Protein AF-A0A2G9WWH2-F1 (afdb_monomer)

Solvent-accessible surface area (backbone atoms only — not comparable to full-atom values): 6604 Å² total; per-residue (Å²): 138,90,83,90,84,80,81,87,82,83,78,78,79,76,80,72,78,80,68,76,80,71,72,71,72,76,66,83,62,78,69,67,94,68,68,37,74,60,49,76,66,73,70,28,39,71,22,22,38,28,39,39,28,33,24,24,72,79,40,93,88,70,85,38,71,47,78,50,78,51,71,35,26,24,94,40,67,68,59,30,50,50,44,46,53,51,50,51,65,66,20,64,74,38,70,84,39,77,46,70,42,61,50,72,114

Sequence (105 aa):
MRMAMGLGLTIALSLGAALPAAAASAAFIARPTEPLACPEGAAGGNLWQGYFHGRKEVDLGWMKYEDTAERHCFRTEQLCRNWLYNMQSEYSENAWSAVCTPPGG

Organism: NCBI:txid2023338

Mean predicted aligned error: 14.51 Å

Foldseek 3Di:
DDDDDDDDDPPPPPPPDPDPPPPPPLPLDPQPPDFADQDDDLSNLQWKKWWWWAKDAPDPPPPRIDIDTDIGTHRDPVNNVSNLVNRCVRRVPDIPDTDIDHRND

Radius of gyration: 25.18 Å; Cα contacts (8 Å, |Δi|>4): 148; chains: 1; bounding box: 85×44×46 Å

Structure (mmCIF, N/CA/C/O backbone):
data_AF-A0A2G9WWH2-F1
#
_entry.id   AF-A0A2G9WWH2-F1
#
loop_
_atom_site.group_PDB
_atom_site.id
_atom_site.type_symbol
_atom_site.label_atom_id
_atom_site.label_alt_id
_atom_site.label_comp_id
_atom_site.label_asym_id
_atom_site.label_entity_id
_atom_site.label_seq_id
_atom_site.pdbx_PDB_ins_code
_atom_site.Cartn_x
_atom_site.Cartn_y
_atom_site.Cartn_z
_atom_site.occupancy
_atom_site.B_iso_or_equiv
_atom_site.auth_seq_id
_atom_site.auth_comp_id
_atom_site.auth_asym_id
_atom_site.auth_atom_id
_atom_site.pdbx_PDB_model_num
ATOM 1 N N . MET A 1 1 ? -72.533 -30.546 -26.360 1.00 40.22 1 MET A N 1
ATOM 2 C CA . MET A 1 1 ? -71.539 -31.408 -25.684 1.00 40.22 1 MET A CA 1
ATOM 3 C C . MET A 1 1 ? -70.261 -30.597 -25.534 1.00 40.22 1 MET A C 1
ATOM 5 O O . MET A 1 1 ? -69.782 -30.076 -26.530 1.00 40.22 1 MET A O 1
ATOM 9 N N . ARG A 1 2 ? -69.796 -30.378 -24.299 1.00 44.69 2 ARG A N 1
ATOM 10 C CA . ARG A 1 2 ? -68.548 -29.668 -23.980 1.00 44.69 2 ARG A CA 1
ATOM 11 C C . ARG A 1 2 ? -67.485 -30.716 -23.659 1.00 44.69 2 ARG A C 1
ATOM 13 O O . ARG A 1 2 ? -67.726 -31.529 -22.774 1.00 44.69 2 ARG A O 1
ATOM 20 N N . MET A 1 3 ? -66.331 -30.660 -24.314 1.00 35.12 3 MET A N 1
ATOM 21 C CA . MET A 1 3 ? -65.091 -31.237 -23.795 1.00 35.12 3 MET A CA 1
ATOM 22 C C . MET A 1 3 ? -63.959 -30.246 -24.047 1.00 35.12 3 MET A C 1
ATOM 24 O O . MET A 1 3 ? -63.709 -29.836 -25.176 1.00 35.12 3 MET A O 1
ATOM 28 N N . ALA A 1 4 ? -63.359 -29.816 -22.943 1.00 51.00 4 ALA A N 1
ATOM 29 C CA . ALA A 1 4 ? -62.176 -28.983 -22.873 1.00 51.00 4 ALA A CA 1
ATOM 30 C C . ALA A 1 4 ? -60.934 -29.881 -22.837 1.00 51.00 4 ALA A C 1
ATOM 32 O O . ALA A 1 4 ? -60.933 -30.864 -22.106 1.00 51.00 4 ALA A O 1
ATOM 33 N N . MET A 1 5 ? -59.894 -29.509 -23.577 1.00 50.56 5 MET A N 1
ATOM 34 C CA . MET A 1 5 ? -58.500 -29.964 -23.473 1.00 50.56 5 MET A CA 1
ATOM 35 C C . MET A 1 5 ? -57.701 -28.973 -24.338 1.00 50.56 5 MET A C 1
ATOM 37 O O . MET A 1 5 ? -58.078 -28.739 -25.476 1.00 50.56 5 MET A O 1
ATOM 41 N N . GLY A 1 6 ? -56.642 -28.305 -23.906 1.00 48.72 6 GLY A N 1
ATOM 42 C CA . GLY A 1 6 ? -55.940 -28.319 -22.641 1.00 48.72 6 GLY A CA 1
ATOM 43 C C . GLY A 1 6 ? -54.732 -27.382 -22.728 1.00 48.72 6 GLY A C 1
ATOM 44 O O . GLY A 1 6 ? -54.348 -26.939 -23.806 1.00 48.72 6 GLY A O 1
ATOM 45 N N . LEU A 1 7 ? -54.147 -27.163 -21.552 1.00 47.97 7 LEU A N 1
ATOM 46 C CA . LEU A 1 7 ? -52.741 -26.845 -21.305 1.00 47.97 7 LEU A CA 1
ATOM 47 C C . LEU A 1 7 ? -52.227 -25.477 -21.765 1.00 47.97 7 LEU A C 1
ATOM 49 O O . LEU A 1 7 ? -51.707 -25.278 -22.858 1.00 47.97 7 LEU A O 1
ATOM 53 N N . GLY A 1 8 ? -52.298 -24.559 -20.799 1.00 49.66 8 GLY A N 1
ATOM 54 C CA . GLY A 1 8 ? -51.485 -23.362 -20.750 1.00 49.66 8 GLY A CA 1
ATOM 55 C C . GLY A 1 8 ? -50.004 -23.697 -20.585 1.00 49.66 8 GLY A C 1
ATOM 56 O O . GLY A 1 8 ? -49.619 -24.573 -19.812 1.00 49.66 8 GLY A O 1
ATOM 57 N N . LEU A 1 9 ? -49.187 -22.936 -21.300 1.00 46.53 9 LEU A N 1
ATOM 58 C CA . LEU A 1 9 ? -47.753 -22.849 -21.104 1.00 46.53 9 LEU A CA 1
ATOM 59 C C . LEU A 1 9 ? -47.472 -21.425 -20.613 1.00 46.53 9 LEU A C 1
ATOM 61 O O . LEU A 1 9 ? -47.210 -20.512 -21.391 1.00 46.53 9 LEU A O 1
ATOM 65 N N . THR A 1 10 ? -47.627 -21.204 -19.309 1.00 54.59 10 THR A N 1
ATOM 66 C CA . THR A 1 10 ? -47.201 -19.959 -18.667 1.00 54.59 10 THR A CA 1
ATOM 67 C C . THR A 1 10 ? -45.681 -19.964 -18.604 1.00 54.59 10 THR A C 1
ATOM 69 O O . THR A 1 10 ? -45.088 -20.552 -17.701 1.00 54.59 10 THR A O 1
ATOM 72 N N . ILE A 1 11 ? -45.047 -19.329 -19.587 1.00 59.03 11 ILE A N 1
ATOM 73 C CA . ILE A 1 11 ? -43.622 -19.013 -19.547 1.00 59.03 11 ILE A CA 1
ATOM 74 C C . ILE A 1 11 ? -43.461 -17.914 -18.493 1.00 59.03 11 ILE A C 1
ATOM 76 O O . ILE A 1 11 ? -43.692 -16.735 -18.755 1.00 59.03 11 ILE A O 1
ATOM 80 N N . ALA A 1 12 ? -43.123 -18.313 -17.269 1.00 52.28 12 ALA A N 1
ATOM 81 C CA . ALA A 1 12 ? -42.676 -17.393 -16.240 1.00 52.28 12 ALA A CA 1
ATOM 82 C C . ALA A 1 12 ? -41.307 -16.843 -16.667 1.00 52.28 12 ALA A C 1
ATOM 84 O O . ALA A 1 12 ? -40.279 -17.487 -16.469 1.00 52.28 12 ALA A O 1
ATOM 85 N N . LEU A 1 13 ? -41.297 -15.658 -17.287 1.00 51.03 13 LEU A N 1
ATOM 86 C CA . LEU A 1 13 ? -40.097 -14.833 -17.388 1.00 51.03 13 LEU A CA 1
ATOM 87 C C . LEU A 1 13 ? -39.705 -14.438 -15.960 1.00 51.03 13 LEU A C 1
ATOM 89 O O . LEU A 1 13 ? -40.183 -13.448 -15.412 1.00 51.03 13 LEU A O 1
ATOM 93 N N . SER A 1 14 ? -38.843 -15.230 -15.337 1.00 55.44 14 SER A N 1
ATOM 94 C CA . SER A 1 14 ? -38.057 -14.781 -14.199 1.00 55.44 14 SER A CA 1
ATOM 95 C C . SER A 1 14 ? -37.132 -13.672 -14.698 1.00 55.44 14 SER A C 1
ATOM 97 O O . SER A 1 14 ? -36.092 -13.951 -15.297 1.00 55.44 14 SER A O 1
ATOM 99 N N . LEU A 1 15 ? -37.539 -12.416 -14.486 1.00 54.72 15 LEU A N 1
ATOM 100 C CA . LEU A 1 15 ? -36.667 -11.248 -14.564 1.00 54.72 15 LEU A CA 1
ATOM 101 C C . LEU A 1 15 ? -35.581 -11.404 -13.490 1.00 54.72 15 LEU A C 1
ATOM 103 O O . LEU A 1 15 ? -35.692 -10.890 -12.379 1.00 54.72 15 LEU A O 1
ATOM 107 N N . GLY A 1 16 ? -34.538 -12.167 -13.815 1.00 49.91 16 GLY A N 1
ATOM 108 C CA . GLY A 1 16 ? -33.279 -12.128 -13.096 1.00 49.91 16 GLY A CA 1
ATOM 109 C C . GLY A 1 16 ? -32.723 -10.726 -13.264 1.00 49.91 16 GLY A C 1
ATOM 110 O O . GLY A 1 16 ? -32.351 -10.335 -14.368 1.00 49.91 16 GLY A O 1
ATOM 111 N N . ALA A 1 17 ? -32.758 -9.956 -12.180 1.00 51.25 17 ALA A N 1
ATOM 112 C CA . ALA A 1 17 ? -32.184 -8.631 -12.095 1.00 51.25 17 ALA A CA 1
ATOM 113 C C . ALA A 1 17 ? -30.737 -8.675 -12.599 1.00 51.25 17 ALA A C 1
ATOM 115 O O . ALA A 1 17 ? -29.831 -9.124 -11.897 1.00 51.25 17 ALA A O 1
ATOM 116 N N . ALA A 1 18 ? -30.522 -8.201 -13.825 1.00 52.84 18 ALA A N 1
ATOM 117 C CA . ALA A 1 18 ? -29.216 -7.760 -14.262 1.00 52.84 18 ALA A CA 1
ATOM 118 C C . ALA A 1 18 ? -28.913 -6.501 -13.449 1.00 52.84 18 ALA A C 1
ATOM 120 O O . ALA A 1 18 ? -29.244 -5.385 -13.846 1.00 52.84 18 ALA A O 1
ATOM 121 N N . LEU A 1 19 ? -28.365 -6.699 -12.249 1.00 48.41 19 LEU A N 1
ATOM 122 C CA . LEU A 1 19 ? -27.660 -5.645 -11.542 1.00 48.41 19 LEU A CA 1
ATOM 123 C C . LEU A 1 19 ? -26.656 -5.077 -12.548 1.00 48.41 19 LEU A C 1
ATOM 125 O O . LEU A 1 19 ? -25.840 -5.846 -13.071 1.00 48.41 19 LEU A O 1
ATOM 129 N N . PRO A 1 20 ? -26.692 -3.770 -12.851 1.00 44.22 20 PRO A N 1
ATOM 130 C CA . PRO A 1 20 ? -25.547 -3.169 -13.480 1.00 44.22 20 PRO A CA 1
ATOM 131 C C . PRO A 1 20 ? -24.416 -3.391 -12.483 1.00 44.22 20 PRO A C 1
ATOM 133 O O . PRO A 1 20 ? -24.455 -2.881 -11.361 1.00 44.22 20 PRO A O 1
ATOM 136 N N . ALA A 1 21 ? -23.424 -4.184 -12.881 1.00 50.62 21 ALA A N 1
ATOM 137 C CA . ALA A 1 21 ? -22.087 -4.017 -12.363 1.00 50.62 21 ALA A CA 1
ATOM 138 C C . ALA A 1 21 ? -21.720 -2.579 -12.727 1.00 50.62 21 ALA A C 1
ATOM 140 O O . ALA A 1 21 ? -21.229 -2.303 -13.821 1.00 50.62 21 ALA A O 1
ATOM 141 N N . ALA A 1 22 ? -22.088 -1.645 -11.849 1.00 44.59 22 ALA A N 1
ATOM 142 C CA . ALA A 1 22 ? -21.531 -0.321 -11.830 1.00 44.59 22 ALA A CA 1
ATOM 143 C C . ALA A 1 22 ? -20.046 -0.578 -11.639 1.00 44.59 22 ALA A C 1
ATOM 145 O O . ALA A 1 22 ? -19.579 -0.840 -10.531 1.00 44.59 22 ALA A O 1
ATOM 146 N N . ALA A 1 23 ? -19.337 -0.623 -12.764 1.00 45.84 23 ALA A N 1
ATOM 147 C CA . ALA A 1 23 ? -17.923 -0.392 -12.805 1.00 45.84 23 ALA A CA 1
ATOM 148 C C . ALA A 1 23 ? -17.756 0.897 -12.016 1.00 45.84 23 ALA A C 1
ATOM 150 O O . ALA A 1 23 ? -18.118 1.978 -12.485 1.00 45.84 23 ALA A O 1
ATOM 151 N N . ALA A 1 24 ? -17.330 0.754 -10.764 1.00 45.53 24 ALA A N 1
ATOM 152 C CA . ALA A 1 24 ? -16.764 1.841 -10.019 1.00 45.53 24 ALA A CA 1
ATOM 153 C C . ALA A 1 24 ? -15.562 2.240 -10.864 1.00 45.53 24 ALA A C 1
ATOM 155 O O . ALA A 1 24 ? -14.485 1.662 -10.750 1.00 45.53 24 ALA A O 1
ATOM 156 N N . SER A 1 25 ? -15.785 3.164 -11.801 1.00 42.16 25 SER A N 1
ATOM 157 C CA . SER A 1 25 ? -14.749 4.043 -12.294 1.00 42.16 25 SER A CA 1
ATOM 158 C C . SER A 1 25 ? -14.050 4.483 -11.027 1.00 42.16 25 SER A C 1
ATOM 160 O O . SER A 1 25 ? -14.687 5.143 -10.199 1.00 42.16 25 SER A O 1
ATOM 162 N N . ALA A 1 26 ? -12.841 3.966 -10.813 1.00 50.50 26 ALA A N 1
ATOM 163 C CA . ALA A 1 26 ? -12.016 4.266 -9.667 1.00 50.50 26 ALA A CA 1
ATOM 164 C C . ALA A 1 26 ? -11.757 5.767 -9.739 1.00 50.50 26 ALA A C 1
ATOM 166 O O . ALA A 1 26 ? -10.800 6.226 -10.354 1.00 50.50 26 ALA A O 1
ATOM 167 N N . ALA A 1 27 ? -12.708 6.543 -9.215 1.00 43.69 27 ALA A N 1
ATOM 168 C CA . ALA A 1 27 ? -12.546 7.949 -8.962 1.00 43.69 27 ALA A CA 1
ATOM 169 C C . ALA A 1 27 ? -11.257 7.997 -8.172 1.00 43.69 27 ALA A C 1
ATOM 171 O O . ALA A 1 27 ? -11.177 7.319 -7.153 1.00 43.69 27 ALA A O 1
ATOM 172 N N . PHE A 1 28 ? -10.245 8.667 -8.714 1.00 45.31 28 PHE A N 1
ATOM 173 C CA . PHE A 1 28 ? -8.949 8.843 -8.085 1.00 45.31 28 PHE A CA 1
ATOM 174 C C . PHE A 1 28 ? -9.199 9.288 -6.641 1.00 45.31 28 PHE A C 1
ATOM 176 O O . PHE A 1 28 ? -9.539 10.444 -6.382 1.00 45.31 28 PHE A O 1
ATOM 183 N N . ILE A 1 29 ? -9.184 8.332 -5.708 1.00 55.00 29 ILE A N 1
ATOM 184 C CA . ILE A 1 29 ? -9.538 8.602 -4.324 1.00 55.00 29 ILE A CA 1
ATOM 185 C C . ILE A 1 29 ? -8.313 9.307 -3.796 1.00 55.00 29 ILE A C 1
ATOM 187 O O . ILE A 1 29 ? -7.241 8.702 -3.780 1.00 55.00 29 ILE A O 1
ATOM 191 N N . ALA A 1 30 ? -8.459 10.577 -3.413 1.00 51.44 30 ALA A N 1
ATOM 192 C CA . ALA A 1 30 ? -7.366 11.359 -2.854 1.00 51.44 30 ALA A CA 1
ATOM 193 C C . ALA A 1 30 ? -6.575 10.483 -1.874 1.00 51.44 30 ALA A C 1
ATOM 195 O O . ALA A 1 30 ? -7.153 9.906 -0.944 1.00 51.44 30 A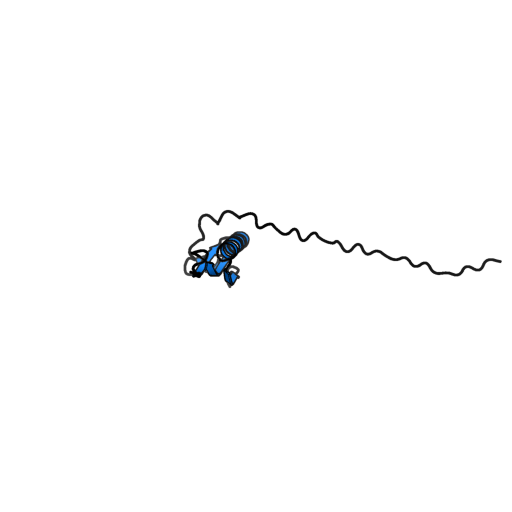LA A O 1
ATOM 196 N N . ARG A 1 31 ? -5.280 10.299 -2.169 1.00 55.34 31 ARG A N 1
ATOM 197 C CA . ARG A 1 31 ? -4.390 9.429 -1.395 1.00 55.34 31 ARG A CA 1
ATOM 198 C C . ARG A 1 31 ? -4.556 9.828 0.077 1.00 55.34 31 ARG A C 1
ATOM 200 O O . ARG A 1 31 ? -4.492 11.032 0.343 1.00 55.34 31 ARG A O 1
ATOM 207 N N . PRO A 1 32 ? -4.840 8.889 1.005 1.00 55.28 32 PRO A N 1
ATOM 208 C CA . PRO A 1 32 ? -4.959 9.226 2.418 1.00 55.28 32 PRO A CA 1
ATOM 209 C C . PRO A 1 32 ? -3.755 10.080 2.798 1.00 55.28 32 PRO A C 1
ATOM 211 O O . PRO A 1 32 ? -2.624 9.669 2.540 1.00 55.28 32 PRO A O 1
ATOM 214 N N . THR A 1 33 ? -4.004 11.290 3.303 1.00 52.69 33 THR A N 1
ATOM 215 C CA . THR A 1 33 ? -2.968 12.323 3.433 1.00 52.69 33 THR A CA 1
ATOM 216 C C . THR A 1 33 ? -1.809 11.879 4.313 1.00 52.69 33 THR A C 1
ATOM 218 O O . THR A 1 33 ? -0.706 12.371 4.125 1.00 52.69 33 THR A O 1
ATOM 221 N N . GLU A 1 34 ? -2.022 10.894 5.189 1.00 51.97 34 GLU A N 1
ATOM 222 C CA . GLU A 1 34 ? -0.969 10.246 5.963 1.00 51.97 34 GLU A CA 1
ATOM 223 C C . GLU A 1 34 ? -1.306 8.757 6.152 1.00 51.97 34 GLU A C 1
ATOM 225 O O . GLU A 1 34 ? -2.143 8.419 6.999 1.00 51.97 34 GLU A O 1
ATOM 230 N N . PRO A 1 35 ? -0.709 7.830 5.380 1.00 60.62 35 PRO A N 1
ATOM 231 C CA . PRO A 1 35 ? -0.654 6.444 5.817 1.00 60.62 35 PRO A CA 1
ATOM 232 C C . PRO A 1 35 ? 0.110 6.393 7.149 1.00 60.62 35 PRO A C 1
ATOM 234 O O . PRO A 1 35 ? 1.198 6.955 7.277 1.00 60.62 35 PRO A O 1
ATOM 237 N N . LEU A 1 36 ? -0.476 5.772 8.176 1.00 68.56 36 LEU A N 1
ATOM 238 C CA . LEU A 1 36 ? 0.187 5.674 9.474 1.00 68.56 36 LEU A CA 1
ATOM 239 C C . LEU A 1 36 ? 1.325 4.663 9.333 1.00 68.56 36 LEU A C 1
ATOM 241 O O . LEU A 1 36 ? 1.078 3.511 8.964 1.00 68.56 36 LEU A O 1
ATOM 245 N N . ALA A 1 37 ? 2.551 5.054 9.684 1.00 74.88 37 ALA A N 1
ATOM 246 C CA . ALA A 1 37 ? 3.590 4.070 9.960 1.00 74.88 37 ALA A CA 1
ATOM 247 C C . ALA A 1 37 ? 3.049 3.123 11.037 1.00 74.88 37 ALA A C 1
ATOM 249 O O . ALA A 1 37 ? 2.562 3.589 12.067 1.00 74.88 37 ALA A O 1
ATOM 250 N N . CYS A 1 38 ? 3.064 1.814 10.780 1.00 74.69 38 CYS A N 1
ATOM 251 C CA . CYS A 1 38 ? 2.499 0.843 11.711 1.00 74.69 38 CYS A CA 1
ATOM 252 C C . CYS A 1 38 ? 3.231 0.918 13.059 1.00 74.69 38 CYS A C 1
ATOM 254 O O . CYS A 1 38 ? 4.406 0.547 13.109 1.00 74.69 38 CYS A O 1
ATOM 256 N N . PRO A 1 39 ? 2.579 1.397 14.139 1.00 75.62 39 PRO A N 1
ATOM 257 C CA . PRO A 1 39 ? 3.226 1.488 15.436 1.00 75.62 39 PRO A CA 1
ATOM 258 C C . PRO A 1 39 ? 3.508 0.082 15.968 1.00 75.62 39 PRO A C 1
ATOM 260 O O . PRO A 1 39 ? 2.731 -0.846 15.741 1.00 75.62 39 PRO A O 1
ATOM 263 N N . GLU A 1 40 ? 4.620 -0.086 16.677 1.00 73.31 40 GLU A N 1
ATOM 264 C CA . GLU A 1 40 ? 4.961 -1.383 17.259 1.00 73.31 40 GLU A CA 1
ATOM 265 C C . GLU A 1 40 ? 4.006 -1.768 18.405 1.00 73.31 40 GLU A C 1
ATOM 267 O O . GLU A 1 40 ? 3.387 -0.926 19.063 1.00 73.31 40 GLU A O 1
ATOM 272 N N . GLY A 1 41 ? 3.889 -3.074 18.655 1.00 70.31 41 GLY A N 1
ATOM 273 C CA . GLY A 1 41 ? 3.095 -3.620 19.755 1.00 70.31 41 GLY A CA 1
ATOM 274 C C . GLY A 1 41 ? 1.577 -3.555 19.542 1.00 70.31 41 GLY A C 1
ATOM 275 O O . GLY A 1 41 ? 1.070 -3.525 18.420 1.00 70.31 41 GLY A O 1
ATOM 276 N N . ALA A 1 42 ? 0.828 -3.562 20.649 1.00 70.88 42 ALA A N 1
ATOM 277 C CA . ALA A 1 42 ? -0.636 -3.666 20.640 1.00 70.88 42 ALA A CA 1
ATOM 278 C C . ALA A 1 42 ? -1.331 -2.518 19.884 1.00 70.88 42 ALA A C 1
ATOM 280 O O . ALA A 1 42 ? -2.412 -2.705 19.332 1.00 70.88 42 ALA A O 1
ATOM 281 N N . ALA A 1 43 ? -0.703 -1.340 19.823 1.00 70.94 43 ALA A N 1
ATOM 282 C CA . ALA A 1 43 ? -1.239 -0.191 19.101 1.00 70.94 43 ALA A CA 1
ATOM 283 C C . ALA A 1 43 ? -1.346 -0.449 17.588 1.00 70.94 43 ALA A C 1
ATOM 285 O O . ALA A 1 43 ? -2.341 -0.057 16.983 1.00 70.94 43 ALA A O 1
ATOM 286 N N . GLY A 1 44 ? -0.366 -1.135 16.987 1.00 74.56 44 GLY A N 1
ATOM 287 C CA . GLY A 1 44 ? -0.407 -1.517 15.572 1.00 74.56 44 GLY A CA 1
ATOM 288 C C . GLY A 1 44 ? -1.353 -2.681 15.307 1.00 74.56 44 GLY A C 1
ATOM 289 O O . GLY A 1 44 ? -2.043 -2.694 14.292 1.00 74.56 44 GLY A O 1
ATOM 290 N N . GLY A 1 45 ? -1.456 -3.614 16.259 1.00 78.00 45 GLY A N 1
ATOM 291 C CA . GLY A 1 45 ? -2.380 -4.747 16.177 1.00 78.00 45 GLY A CA 1
ATOM 292 C C . GLY A 1 45 ? -3.857 -4.343 16.127 1.00 78.00 45 GLY A C 1
ATOM 293 O O . GLY A 1 45 ? -4.662 -5.079 15.571 1.00 78.00 45 GLY A O 1
ATOM 294 N N . ASN A 1 46 ? -4.206 -3.161 16.642 1.00 84.81 46 ASN A N 1
ATOM 295 C CA . ASN A 1 46 ? -5.572 -2.624 16.627 1.00 84.81 46 ASN A CA 1
ATOM 296 C C . ASN A 1 46 ? -5.932 -1.866 15.334 1.00 84.81 46 ASN A C 1
ATOM 298 O O . ASN A 1 46 ? -7.035 -1.327 15.228 1.00 84.81 46 ASN A O 1
ATOM 302 N N . LEU A 1 47 ? -5.023 -1.799 14.360 1.00 88.25 47 LEU A N 1
ATOM 303 C CA . LEU A 1 47 ? -5.217 -1.086 13.100 1.00 88.25 47 LEU A CA 1
ATOM 304 C C . LEU A 1 47 ? -5.299 -2.063 11.925 1.00 88.25 47 LEU A C 1
ATOM 306 O O . LEU A 1 47 ? -4.745 -3.159 11.956 1.00 88.25 47 LEU A O 1
ATOM 310 N N . TRP A 1 48 ? -5.994 -1.643 10.869 1.00 90.38 48 TRP A N 1
ATOM 311 C CA . TRP A 1 48 ? -5.982 -2.344 9.589 1.00 90.38 48 TRP A CA 1
ATOM 312 C C . TRP A 1 48 ? -4.593 -2.247 8.976 1.00 90.38 48 TRP A C 1
ATOM 314 O O . TRP A 1 48 ? -3.999 -1.170 8.974 1.00 90.38 48 TRP A O 1
ATOM 324 N N . GLN A 1 49 ? -4.096 -3.346 8.426 1.00 89.31 49 GLN A N 1
ATOM 325 C CA . GLN A 1 49 ? -2.748 -3.413 7.875 1.00 89.31 49 GLN A CA 1
ATOM 326 C C . GLN A 1 49 ? -2.818 -3.607 6.365 1.00 89.31 49 GLN A C 1
ATOM 328 O O . GLN A 1 49 ? -3.339 -4.612 5.884 1.00 89.31 49 GLN A O 1
ATOM 333 N N . GLY A 1 50 ? -2.306 -2.632 5.623 1.00 91.44 50 GLY A N 1
ATOM 334 C CA . GLY A 1 50 ? -2.163 -2.704 4.179 1.00 91.44 50 GLY A CA 1
ATOM 335 C C . GLY A 1 50 ? -0.764 -3.166 3.800 1.00 91.44 50 GLY A C 1
ATOM 336 O O . GLY A 1 50 ? 0.222 -2.607 4.276 1.00 91.44 50 GLY A O 1
A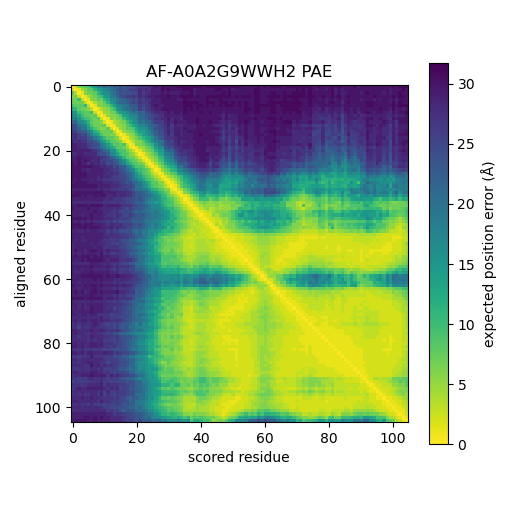TOM 337 N N . TYR A 1 51 ? -0.696 -4.159 2.920 1.00 92.06 51 TYR A N 1
ATOM 338 C CA . TYR A 1 51 ? 0.531 -4.707 2.358 1.00 92.06 51 TYR A CA 1
ATOM 339 C C . TYR A 1 51 ? 0.477 -4.596 0.842 1.00 92.06 51 TYR A C 1
ATOM 341 O O . TYR A 1 51 ? -0.449 -5.122 0.217 1.00 92.06 51 TYR A O 1
ATOM 349 N N . PHE A 1 52 ? 1.471 -3.932 0.261 1.00 93.81 52 PHE A N 1
ATOM 350 C CA . PHE A 1 52 ? 1.596 -3.793 -1.179 1.00 93.81 52 PHE A CA 1
ATOM 351 C C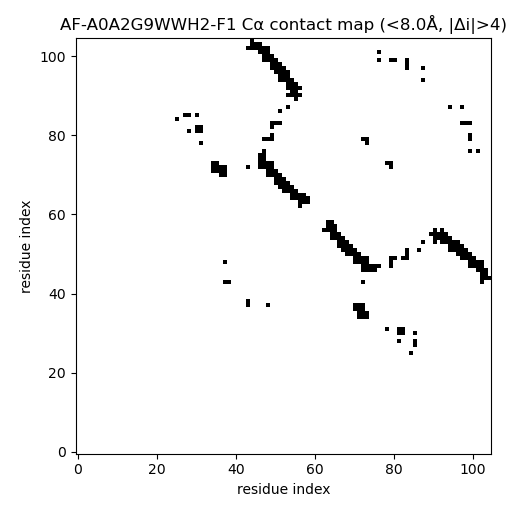 . PHE A 1 52 ? 3.007 -4.150 -1.642 1.00 93.81 52 PHE A C 1
ATOM 353 O O . PHE A 1 52 ? 3.985 -3.662 -1.085 1.00 93.81 52 PHE A O 1
ATOM 360 N N . HIS A 1 53 ? 3.106 -4.975 -2.676 1.00 95.06 53 HIS A N 1
ATOM 361 C CA . HIS A 1 53 ? 4.342 -5.252 -3.395 1.00 95.06 53 HIS A CA 1
ATOM 362 C C . HIS A 1 53 ? 4.036 -5.184 -4.886 1.00 95.06 53 HIS A C 1
ATOM 364 O O . HIS A 1 53 ? 3.198 -5.947 -5.377 1.00 95.06 53 HIS A O 1
ATOM 370 N N . GLY A 1 54 ? 4.705 -4.292 -5.609 1.00 94.88 54 GLY A N 1
ATOM 371 C CA . GLY A 1 54 ? 4.421 -4.068 -7.022 1.00 94.88 54 GLY A CA 1
ATOM 372 C C . GLY A 1 54 ? 5.536 -3.359 -7.772 1.00 94.88 54 GLY A C 1
ATOM 373 O O . GLY A 1 54 ? 6.549 -2.975 -7.190 1.00 94.88 54 GLY A O 1
ATOM 374 N N . ARG A 1 55 ? 5.324 -3.207 -9.078 1.00 93.12 55 ARG A N 1
ATOM 375 C CA . ARG A 1 55 ? 6.259 -2.644 -10.050 1.00 93.12 55 ARG A CA 1
ATOM 376 C C . ARG A 1 55 ? 5.581 -1.576 -10.896 1.00 93.12 55 ARG A C 1
ATOM 378 O O . ARG A 1 55 ? 4.444 -1.762 -11.328 1.00 93.12 55 ARG A O 1
ATOM 385 N N . LYS A 1 56 ? 6.303 -0.496 -11.188 1.00 92.50 56 LYS A N 1
ATOM 386 C CA . LYS A 1 56 ? 5.936 0.494 -12.211 1.00 92.50 56 LYS A CA 1
ATOM 387 C C . LYS A 1 56 ? 7.085 0.728 -13.176 1.00 92.50 56 LYS A C 1
ATOM 389 O O . LYS A 1 56 ? 8.248 0.591 -12.801 1.00 92.50 56 LYS A O 1
ATOM 394 N N . GLU A 1 57 ? 6.768 1.107 -14.404 1.00 88.38 57 GLU A N 1
ATOM 395 C CA . GLU A 1 57 ? 7.754 1.665 -15.324 1.00 88.38 57 GLU A CA 1
ATOM 396 C C . GLU A 1 57 ? 7.958 3.145 -14.979 1.00 88.38 57 GLU A C 1
ATOM 398 O O . GLU A 1 57 ? 7.000 3.910 -14.882 1.00 88.38 57 GLU A O 1
ATOM 403 N N . VAL A 1 58 ? 9.205 3.549 -14.741 1.00 86.81 58 VAL A N 1
ATOM 404 C CA . VAL A 1 58 ? 9.545 4.936 -14.368 1.00 86.81 58 VAL A CA 1
ATOM 405 C C . VAL A 1 58 ? 10.090 5.753 -15.531 1.00 86.81 58 VAL A C 1
ATOM 407 O O . VAL A 1 58 ? 10.142 6.976 -15.442 1.00 86.81 58 VAL A O 1
ATOM 410 N N . ASP A 1 59 ? 10.505 5.093 -16.609 1.00 82.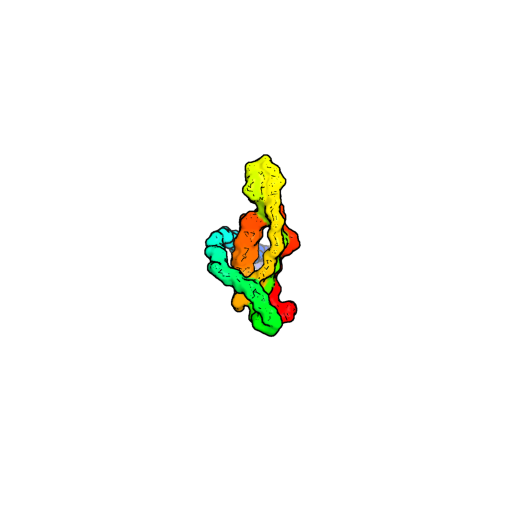06 59 ASP A N 1
ATOM 411 C CA . ASP A 1 59 ? 11.042 5.747 -17.797 1.00 82.06 59 ASP A CA 1
ATOM 412 C C . ASP A 1 59 ? 10.453 5.086 -19.042 1.00 82.06 59 ASP A C 1
ATOM 414 O O . ASP A 1 59 ? 10.966 4.074 -19.528 1.00 82.06 59 ASP A O 1
ATOM 418 N N . LEU A 1 60 ? 9.321 5.646 -19.481 1.00 73.94 60 LEU A N 1
ATOM 419 C CA . LEU A 1 60 ? 8.478 5.134 -20.560 1.00 73.94 60 LEU A CA 1
ATOM 420 C C . LEU A 1 60 ? 9.309 4.905 -21.831 1.00 73.94 60 LEU A C 1
ATOM 422 O O . LEU A 1 60 ? 9.683 5.854 -22.522 1.00 73.94 60 LEU A O 1
ATOM 426 N N . GLY A 1 61 ? 9.567 3.639 -22.155 1.00 69.44 61 GLY A N 1
ATOM 427 C CA . GLY A 1 61 ? 10.267 3.227 -23.373 1.00 69.44 61 GLY A CA 1
ATOM 428 C C . GLY A 1 61 ? 11.738 2.844 -23.194 1.00 69.44 61 GLY A C 1
ATOM 429 O O . GLY A 1 61 ? 12.341 2.355 -24.149 1.00 69.44 61 GLY A O 1
ATOM 430 N N . TRP A 1 62 ? 12.308 2.983 -21.993 1.00 78.19 62 TRP A N 1
ATOM 431 C CA . TRP A 1 62 ? 13.671 2.519 -21.681 1.00 78.19 62 TRP A CA 1
ATOM 432 C C . TRP A 1 62 ? 13.694 1.248 -20.821 1.00 78.19 62 TRP A C 1
ATOM 434 O O . TRP A 1 62 ? 14.762 0.827 -20.377 1.00 78.19 62 TRP A O 1
ATOM 444 N N . MET A 1 63 ? 12.528 0.623 -20.595 1.00 80.19 63 MET A N 1
ATOM 445 C CA . MET A 1 63 ? 12.362 -0.580 -19.764 1.00 80.19 63 MET A CA 1
ATOM 446 C C . MET A 1 63 ? 12.984 -0.426 -18.371 1.00 80.19 63 MET A C 1
ATOM 448 O O . MET A 1 63 ? 13.589 -1.352 -17.822 1.00 80.19 63 MET A O 1
ATOM 452 N N . LYS A 1 64 ? 12.865 0.773 -17.795 1.00 87.31 64 LYS A N 1
ATOM 453 C CA . LYS A 1 64 ? 13.322 1.041 -16.437 1.00 87.31 64 LYS A CA 1
ATOM 454 C C . LYS A 1 64 ? 12.161 0.842 -15.478 1.00 87.31 64 LYS A C 1
ATOM 456 O O . LYS A 1 64 ? 11.188 1.592 -15.505 1.00 87.31 64 LYS A O 1
ATOM 461 N N . TYR A 1 65 ? 12.303 -0.148 -14.609 1.00 90.06 65 TYR A N 1
ATOM 462 C CA . TYR A 1 65 ? 11.289 -0.518 -13.633 1.00 90.06 65 TYR A CA 1
ATOM 463 C C . TYR A 1 65 ? 11.694 -0.098 -12.221 1.00 90.06 65 TYR A C 1
ATOM 465 O O . TYR A 1 65 ? 12.869 -0.161 -11.856 1.00 90.06 65 TYR A O 1
ATOM 473 N N . GLU A 1 66 ? 10.706 0.307 -11.434 1.00 90.56 66 GLU A N 1
ATOM 474 C CA . GLU A 1 66 ? 10.811 0.531 -9.996 1.00 90.56 66 GLU A CA 1
ATOM 475 C C . GLU A 1 66 ? 9.925 -0.481 -9.276 1.00 90.56 66 GLU A C 1
ATOM 477 O O . GLU A 1 66 ? 8.720 -0.547 -9.528 1.00 90.56 66 GLU A O 1
ATOM 482 N N . ASP A 1 67 ? 10.544 -1.253 -8.387 1.00 92.50 67 ASP A N 1
ATOM 483 C CA . ASP A 1 67 ? 9.870 -2.189 -7.495 1.00 92.50 67 ASP A CA 1
ATOM 484 C C . ASP A 1 67 ? 9.675 -1.527 -6.131 1.00 92.50 67 ASP A C 1
ATOM 486 O O . ASP A 1 67 ? 10.602 -0.915 -5.598 1.00 92.50 67 ASP A O 1
ATOM 490 N N . THR A 1 68 ? 8.488 -1.676 -5.545 1.00 92.44 68 THR A N 1
ATOM 491 C CA . THR A 1 68 ? 8.197 -1.204 -4.189 1.00 92.44 68 THR A CA 1
ATOM 492 C C . THR A 1 68 ? 7.621 -2.315 -3.335 1.00 92.44 68 THR A C 1
ATOM 494 O O . THR A 1 68 ? 6.830 -3.124 -3.820 1.00 92.44 68 THR A O 1
ATOM 497 N N . ALA A 1 69 ? 7.951 -2.295 -2.047 1.00 92.12 69 ALA A N 1
ATOM 498 C CA . ALA A 1 69 ? 7.297 -3.077 -1.010 1.00 92.12 69 ALA A CA 1
ATOM 499 C C . ALA A 1 69 ? 6.928 -2.137 0.144 1.00 92.12 69 ALA A C 1
ATOM 501 O O . ALA A 1 69 ? 7.798 -1.666 0.876 1.00 92.12 69 ALA A O 1
ATOM 502 N N . GLU A 1 70 ? 5.637 -1.867 0.310 1.00 89.19 70 GLU A N 1
ATOM 503 C CA . GLU A 1 70 ? 5.127 -0.940 1.314 1.00 89.19 70 GLU A CA 1
ATOM 504 C C . GLU A 1 70 ? 4.172 -1.626 2.283 1.00 89.19 70 GLU A C 1
ATOM 506 O O . GLU A 1 70 ? 3.337 -2.458 1.914 1.00 89.19 70 GLU A O 1
ATOM 511 N N . ARG A 1 71 ? 4.285 -1.224 3.550 1.00 88.12 71 ARG A N 1
ATOM 512 C CA . ARG A 1 71 ? 3.367 -1.617 4.610 1.00 88.12 71 ARG A CA 1
ATOM 513 C C . ARG A 1 71 ? 2.932 -0.391 5.389 1.00 88.12 71 ARG A C 1
ATOM 515 O O . ARG A 1 71 ? 3.767 0.275 5.998 1.00 88.12 71 ARG A O 1
ATOM 522 N N . HIS A 1 72 ? 1.624 -0.176 5.443 1.00 89.25 72 HIS A N 1
ATOM 523 C CA . HIS A 1 72 ? 1.014 0.946 6.152 1.00 89.25 72 HIS A CA 1
ATOM 524 C C . HIS A 1 72 ? -0.157 0.493 7.007 1.00 89.25 72 HIS A C 1
ATOM 526 O O . HIS A 1 72 ? -0.793 -0.526 6.738 1.00 89.25 72 HIS A O 1
ATOM 532 N N . CYS A 1 73 ? -0.449 1.273 8.039 1.00 88.62 73 CYS A N 1
ATOM 533 C CA . CYS A 1 73 ? -1.561 1.031 8.936 1.00 88.62 73 CYS A CA 1
ATOM 534 C C . CYS A 1 73 ? -2.672 2.062 8.733 1.00 88.62 73 CYS A C 1
ATOM 536 O O . CYS A 1 73 ? -2.441 3.232 8.423 1.00 88.62 73 CYS A O 1
ATOM 538 N N . PHE A 1 74 ? -3.908 1.616 8.937 1.00 88.38 74 PHE A N 1
ATOM 539 C CA . PHE A 1 74 ? -5.112 2.390 8.673 1.00 88.38 74 PHE A CA 1
ATOM 540 C C . PHE A 1 74 ? -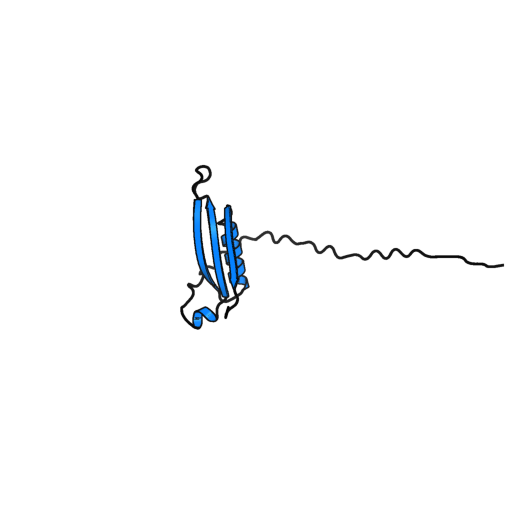6.109 2.231 9.815 1.00 88.38 74 PHE A C 1
ATOM 542 O O . PHE A 1 74 ? -6.256 1.167 10.412 1.00 88.38 74 PHE A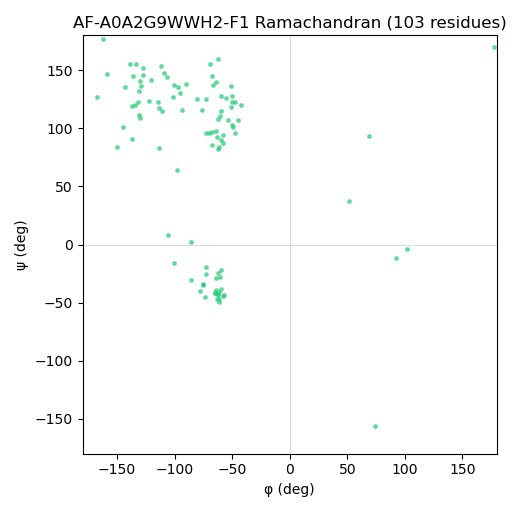 O 1
ATOM 549 N N . ARG A 1 75 ? -6.845 3.304 10.109 1.00 86.38 75 ARG A N 1
ATOM 550 C CA . ARG A 1 75 ? -7.888 3.275 11.146 1.00 86.38 75 ARG A CA 1
ATOM 551 C C . ARG A 1 75 ? -9.132 2.499 10.716 1.00 86.38 75 ARG A C 1
ATO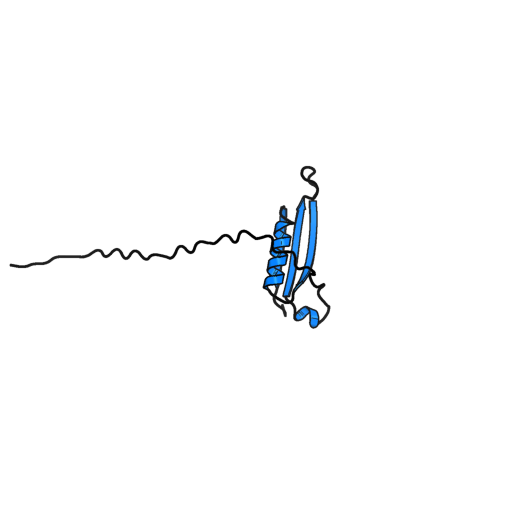M 553 O O . ARG A 1 75 ? -9.869 2.019 11.566 1.00 86.38 75 ARG A O 1
ATOM 560 N N . THR A 1 76 ? -9.383 2.400 9.412 1.00 87.94 76 THR A N 1
ATOM 561 C CA . THR A 1 76 ? -10.572 1.747 8.855 1.00 87.94 76 THR A CA 1
ATOM 562 C C . THR A 1 76 ? -10.215 0.910 7.632 1.00 87.94 76 THR A C 1
ATOM 564 O O . THR A 1 76 ? -9.250 1.204 6.922 1.00 87.94 76 THR A O 1
ATOM 567 N N . GLU A 1 77 ? -11.038 -0.102 7.355 1.00 89.69 77 GLU A N 1
ATOM 568 C CA . GLU A 1 77 ? -10.911 -0.955 6.169 1.00 89.69 77 GLU A CA 1
ATOM 569 C C . GLU A 1 77 ? -10.976 -0.143 4.873 1.00 89.69 77 GLU A C 1
ATOM 571 O O . GLU A 1 77 ? -10.162 -0.330 3.971 1.00 89.69 77 GLU A O 1
ATOM 576 N N . GLN A 1 78 ? -11.920 0.802 4.800 1.00 89.06 78 GLN A N 1
ATOM 577 C CA . GLN A 1 78 ? -12.122 1.650 3.627 1.00 89.06 78 GLN A CA 1
ATOM 578 C C . GLN A 1 78 ? -10.848 2.424 3.270 1.00 89.06 78 GLN A C 1
ATOM 580 O O . GLN A 1 78 ? -10.479 2.484 2.101 1.00 89.06 78 GLN A O 1
ATOM 585 N N . LEU A 1 79 ? -10.151 2.988 4.264 1.00 87.94 79 LEU A N 1
ATOM 586 C CA . LEU A 1 79 ? -8.904 3.721 4.032 1.00 87.94 79 LEU A CA 1
ATOM 587 C C . LEU A 1 79 ? -7.797 2.802 3.508 1.00 87.94 79 LEU A C 1
ATOM 589 O O . LEU A 1 79 ? -7.098 3.179 2.570 1.00 87.94 79 LEU A O 1
ATOM 593 N N . CYS A 1 80 ? -7.688 1.592 4.063 1.00 90.88 80 CYS A N 1
ATOM 594 C CA . CYS A 1 80 ? -6.734 0.593 3.592 1.00 90.88 80 CYS A CA 1
ATOM 595 C C . CYS A 1 80 ? -7.006 0.205 2.131 1.00 90.88 80 CYS A C 1
ATOM 597 O O . CYS A 1 80 ? -6.105 0.248 1.293 1.00 90.88 80 CYS A O 1
ATOM 599 N N . ARG A 1 81 ? -8.265 -0.111 1.794 1.00 91.00 81 ARG A N 1
ATOM 600 C CA . ARG A 1 81 ? -8.656 -0.487 0.427 1.00 91.00 81 ARG A CA 1
ATOM 601 C C . ARG A 1 81 ? -8.418 0.652 -0.558 1.00 91.00 81 ARG A C 1
ATOM 603 O O . ARG A 1 81 ? -7.878 0.415 -1.631 1.00 91.00 81 ARG A O 1
ATOM 610 N N . ASN A 1 82 ? -8.765 1.883 -0.187 1.00 89.81 82 ASN A N 1
ATOM 611 C CA . ASN A 1 82 ? -8.531 3.058 -1.026 1.00 89.81 82 ASN A CA 1
ATOM 612 C C . ASN A 1 82 ? -7.033 3.275 -1.294 1.00 89.81 82 ASN A C 1
ATOM 614 O O . ASN A 1 82 ? -6.649 3.569 -2.424 1.00 89.81 82 ASN A O 1
ATOM 618 N N . TRP A 1 83 ? -6.177 3.092 -0.282 1.00 89.25 83 TRP A N 1
ATOM 619 C CA . TRP A 1 83 ? -4.727 3.124 -0.472 1.00 89.25 83 TRP A CA 1
ATOM 620 C C . TRP A 1 83 ? -4.253 2.018 -1.424 1.00 89.25 83 TRP A C 1
ATOM 622 O O . TRP A 1 83 ? -3.546 2.324 -2.380 1.00 89.25 83 TRP A O 1
ATOM 632 N N . LEU A 1 84 ? -4.704 0.771 -1.248 1.00 90.62 84 LEU A N 1
ATOM 633 C CA . LEU A 1 84 ? -4.359 -0.324 -2.162 1.00 90.62 84 LEU A CA 1
ATOM 634 C C . LEU A 1 84 ? -4.804 -0.073 -3.602 1.00 90.62 84 LEU A C 1
ATOM 636 O O . LEU A 1 84 ? -4.087 -0.440 -4.530 1.00 90.62 84 LEU A O 1
ATOM 640 N N . TYR A 1 85 ? -5.980 0.521 -3.812 1.00 89.06 85 TYR A N 1
ATOM 641 C CA . TYR A 1 85 ? -6.438 0.884 -5.154 1.00 89.06 85 TYR A CA 1
ATOM 642 C C . TYR A 1 85 ? -5.511 1.914 -5.800 1.00 89.06 85 TYR A C 1
ATOM 644 O O . TYR A 1 85 ? -5.149 1.765 -6.967 1.00 89.06 85 TYR A O 1
ATOM 652 N N . ASN A 1 86 ? -5.070 2.917 -5.038 1.00 88.19 86 ASN A N 1
ATOM 653 C CA . ASN A 1 86 ? -4.104 3.898 -5.522 1.00 88.19 86 ASN A CA 1
ATOM 654 C C . ASN A 1 86 ? -2.743 3.262 -5.830 1.00 88.19 86 ASN A C 1
ATOM 656 O O . ASN A 1 86 ? -2.169 3.563 -6.872 1.00 88.19 86 ASN A O 1
ATOM 660 N N . MET A 1 87 ? -2.255 2.355 -4.977 1.00 90.00 87 MET A N 1
ATOM 661 C CA . MET A 1 87 ? -0.991 1.650 -5.216 1.00 90.00 87 MET A CA 1
ATOM 662 C C . MET A 1 87 ? -1.059 0.792 -6.477 1.00 90.00 87 MET A C 1
ATOM 664 O O . MET A 1 87 ? -0.192 0.898 -7.329 1.00 90.00 87 MET A O 1
ATOM 668 N N . GLN A 1 88 ? -2.121 0.009 -6.661 1.00 90.56 88 GLN A N 1
ATOM 669 C CA . GLN A 1 88 ? -2.295 -0.792 -7.878 1.00 90.56 88 GLN A CA 1
ATOM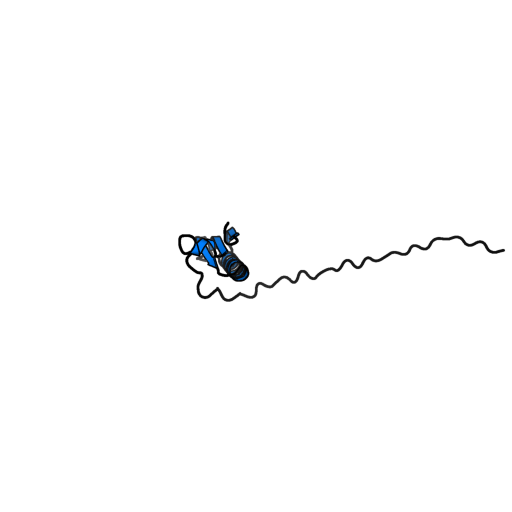 670 C C . GLN A 1 88 ? -2.444 0.068 -9.140 1.00 90.56 88 GLN A C 1
ATOM 672 O O . GLN A 1 88 ? -2.067 -0.364 -10.223 1.00 90.56 88 GLN A O 1
ATOM 677 N N . SER A 1 89 ? -2.982 1.282 -9.005 1.00 88.31 89 SER A N 1
ATOM 678 C CA . SER A 1 89 ? -3.090 2.221 -10.127 1.00 88.31 89 SER A CA 1
ATOM 679 C C . SER A 1 89 ? -1.746 2.864 -10.480 1.00 88.31 89 SER A C 1
ATOM 681 O O . SER A 1 89 ? -1.493 3.130 -11.648 1.00 88.31 89 SER A O 1
ATOM 683 N N . GLU A 1 90 ? -0.889 3.131 -9.489 1.00 88.44 90 GLU A N 1
ATOM 684 C CA . GLU A 1 90 ? 0.454 3.688 -9.705 1.00 88.44 90 GLU A CA 1
ATOM 685 C C . GLU A 1 90 ? 1.450 2.623 -10.191 1.00 88.44 90 GLU A C 1
ATOM 687 O O . GLU A 1 90 ? 2.271 2.884 -11.066 1.00 88.44 90 GLU A O 1
ATOM 692 N N . TYR A 1 91 ? 1.362 1.417 -9.635 1.00 90.06 91 TYR A N 1
ATOM 693 C CA . TYR A 1 91 ? 2.199 0.264 -9.953 1.00 90.06 91 TYR A CA 1
ATOM 694 C C . TYR A 1 91 ? 1.474 -0.661 -10.930 1.00 90.06 91 TYR A C 1
ATOM 696 O O . TYR A 1 91 ? 1.122 -1.797 -10.612 1.00 90.06 91 TYR A O 1
ATOM 704 N N . SER A 1 92 ? 1.221 -0.119 -12.124 1.00 86.88 92 SER A N 1
ATOM 705 C CA . SER A 1 92 ? 0.383 -0.730 -13.159 1.00 86.88 92 SER A CA 1
ATOM 706 C C . SER A 1 92 ? 1.021 -1.923 -13.870 1.00 86.88 92 SER A C 1
ATOM 708 O O . SER A 1 92 ? 0.302 -2.704 -14.488 1.00 86.88 92 SER A O 1
ATOM 710 N N . GLU A 1 93 ? 2.347 -2.070 -13.808 1.00 89.06 93 GLU A N 1
ATOM 711 C CA . GLU A 1 93 ? 3.057 -3.132 -14.531 1.00 89.06 93 GLU A CA 1
ATOM 712 C C . GLU A 1 93 ? 2.849 -4.501 -13.885 1.00 89.06 93 GLU A C 1
ATOM 714 O O . GLU A 1 93 ? 2.630 -5.495 -14.573 1.00 89.06 93 GLU A O 1
ATOM 719 N N . ASN A 1 94 ? 2.952 -4.575 -12.556 1.00 89.62 94 ASN A N 1
ATOM 720 C CA . ASN A 1 94 ? 2.696 -5.795 -11.796 1.00 89.62 94 ASN A CA 1
ATOM 721 C C . ASN A 1 94 ? 2.378 -5.480 -10.331 1.00 89.62 94 ASN A C 1
ATOM 723 O O . ASN A 1 94 ? 2.982 -4.593 -9.732 1.00 89.62 94 ASN A O 1
ATOM 727 N N . ALA A 1 95 ? 1.509 -6.289 -9.726 1.00 90.38 95 ALA A N 1
ATOM 728 C CA . ALA A 1 95 ? 1.258 -6.301 -8.287 1.00 90.38 95 ALA A CA 1
ATOM 729 C C . ALA A 1 95 ? 1.316 -7.748 -7.780 1.00 90.38 95 ALA A C 1
ATOM 731 O O . ALA A 1 95 ? 0.466 -8.572 -8.114 1.00 90.38 95 ALA A O 1
ATOM 732 N N . TRP A 1 96 ? 2.333 -8.070 -6.982 1.00 90.44 96 TRP A N 1
ATOM 733 C CA . TRP A 1 96 ? 2.525 -9.406 -6.406 1.00 90.44 96 TRP A CA 1
ATOM 734 C C . TRP A 1 96 ? 1.750 -9.597 -5.107 1.00 90.44 96 TRP A C 1
ATOM 736 O O . TRP A 1 96 ? 1.339 -10.710 -4.785 1.00 90.44 96 TRP A O 1
ATOM 746 N N . SER A 1 97 ? 1.556 -8.521 -4.346 1.00 88.56 97 SER A N 1
ATOM 747 C CA . SER A 1 97 ? 0.684 -8.523 -3.180 1.00 88.56 97 SER A CA 1
ATOM 748 C C . SER A 1 97 ? -0.041 -7.189 -3.066 1.00 88.56 97 SER A C 1
ATOM 750 O O . SER A 1 97 ? 0.537 -6.124 -3.258 1.00 88.56 97 SER A O 1
ATOM 752 N N . ALA A 1 98 ? -1.337 -7.260 -2.782 1.00 91.88 98 ALA A N 1
ATOM 753 C CA . ALA A 1 98 ? -2.193 -6.108 -2.542 1.00 91.88 98 ALA A CA 1
ATOM 754 C C . ALA A 1 98 ? -3.287 -6.546 -1.564 1.00 91.88 98 ALA A C 1
ATOM 756 O O . ALA A 1 98 ? -4.361 -6.995 -1.965 1.00 91.88 98 ALA A O 1
ATOM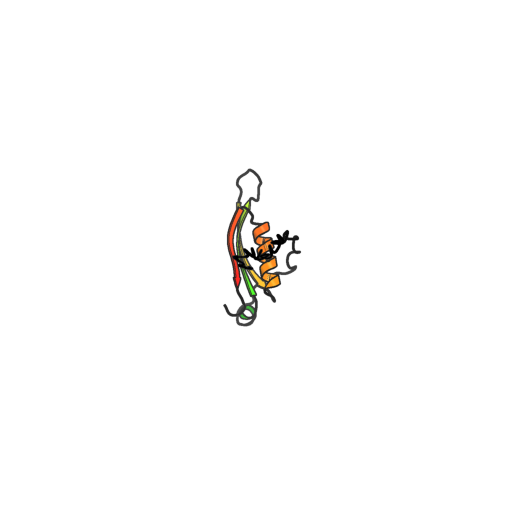 757 N N . VAL A 1 99 ? -2.975 -6.511 -0.268 1.00 92.81 99 VAL A N 1
ATOM 758 C CA . VAL A 1 99 ? -3.815 -7.118 0.775 1.00 92.81 99 VAL A CA 1
ATOM 759 C C . VAL A 1 99 ? -4.084 -6.126 1.896 1.00 92.81 99 VAL A C 1
ATOM 761 O O . VAL A 1 99 ? -3.184 -5.417 2.339 1.00 92.81 99 VAL A O 1
ATOM 764 N N . CYS A 1 100 ? -5.338 -6.083 2.343 1.00 91.50 100 CYS A N 1
ATOM 765 C CA . CYS A 1 100 ? -5.755 -5.395 3.558 1.00 91.50 100 CYS A CA 1
ATOM 766 C C . CYS A 1 100 ? -6.175 -6.436 4.585 1.00 91.50 100 CYS A C 1
ATOM 768 O O . CYS A 1 100 ? -7.171 -7.132 4.385 1.00 91.50 100 CYS A O 1
ATOM 770 N N . THR A 1 101 ? -5.428 -6.515 5.677 1.00 91.69 101 THR A N 1
ATOM 771 C CA . THR A 1 101 ? -5.670 -7.448 6.777 1.00 91.69 101 THR A CA 1
ATOM 772 C C . THR A 1 101 ? -6.370 -6.716 7.924 1.00 91.69 101 THR A C 1
ATOM 774 O O . THR A 1 101 ? -5.984 -5.580 8.236 1.00 91.69 101 THR A O 1
ATOM 777 N N . PRO A 1 102 ? -7.396 -7.320 8.553 1.00 89.31 102 PRO A N 1
ATOM 778 C CA . PRO A 1 102 ? -8.052 -6.734 9.714 1.00 89.31 102 PRO A CA 1
ATOM 779 C C . PRO A 1 102 ? -7.094 -6.569 10.906 1.00 89.31 102 PRO A C 1
ATOM 781 O O . PRO A 1 102 ? -6.067 -7.250 10.990 1.00 89.31 102 PRO A O 1
ATOM 784 N N . PRO A 1 103 ? -7.434 -5.682 11.857 1.00 84.81 103 PRO A N 1
ATOM 785 C CA . PRO A 1 103 ? -6.793 -5.651 13.164 1.00 84.81 103 PRO A CA 1
ATOM 786 C C . PRO A 1 103 ? -6.794 -7.043 13.806 1.00 84.81 103 PRO A C 1
ATOM 788 O O . PRO A 1 103 ? -7.818 -7.723 13.794 1.00 84.81 103 PRO A O 1
ATOM 791 N N . GLY A 1 104 ? -5.672 -7.449 14.395 1.00 74.31 104 GLY A N 1
ATOM 792 C CA . GLY A 1 104 ? -5.535 -8.730 15.095 1.00 74.31 104 GLY A CA 1
ATOM 793 C C . GLY A 1 104 ? -5.016 -9.906 14.260 1.00 74.31 104 GLY A C 1
ATOM 794 O O . GLY A 1 104 ? -4.585 -10.880 14.871 1.00 74.31 104 GLY A O 1
ATOM 795 N N . GLY A 1 105 ? -4.947 -9.778 12.927 1.00 62.59 105 GLY A N 1
ATOM 796 C CA . GLY A 1 105 ? -4.446 -10.830 12.029 1.00 62.59 105 GLY A CA 1
ATOM 797 C C . GLY A 1 105 ? -5.516 -11.820 11.595 1.00 62.59 105 GLY A C 1
ATOM 798 O O . GLY A 1 105 ? -6.159 -12.427 12.478 1.00 62.59 105 GLY A O 1
#

Nearest PDB structures (foldseek):
  8ptk-assembly1_e  TM=3.737E-01  e=4.158E+00  Homo sapiens

Secondary structure (DSSP, 8-state):
--------------------------------S-PBP--STHHHHTSEEEEEEEEEEEETTTTEEEEEEEEEEESSHHHHHHHHHHHHHHS-SEEEEEEEEPTT-

pLDDT: mean 73.85, std 18.42, range [35.12, 95.06]